Protein AF-A0A7S6M9J9-F1 (afdb_monomer_lite)

pLDDT: mean 78.07, std 19.25, range [33.41, 97.88]

Foldseek 3Di:
DDDPQDFDAAPQPRDTDGPVCPVVVQWDQDPNGIHGVVRDPDPDDDDDPDDDPPPPPDPPPPPPDDDPDDQDQDPDFFPDKDKDKGFPDDVRVVVSVVVVVVVCVVCVSDDFDDKDWDWAFDDDPDGGTMIMMMTGD

Secondary structure (DSSP, 8-state):
-------EE-TTT--EE-HHHHHTTSSEEETTEEE-TTT---SS-----------------------SSPP--SSS----EEEEEEESSHHHHHHHHHHHHHHHHT-TT----EEEEEEEEPPSSS--EEEEEEEE-

Sequence (137 aa):
MAMEAGILACSGCGATVYREHIEEGIAVRLAGKLYCSHCRPDADGGDGASPGDSAVGKVVGGPKTSFRRAMATNVGFATRAKTFHCKLATGPMEHLDDQINEWADANPDVQIKFATSVVGVVEGKHNDLHLIVTLFY

Structure (mmCIF, N/CA/C/O backbone):
data_AF-A0A7S6M9J9-F1
#
_entry.id   AF-A0A7S6M9J9-F1
#
loop_
_atom_site.group_PDB
_atom_site.id
_atom_site.type_symbol
_atom_site.label_atom_id
_atom_site.label_alt_id
_atom_site.label_comp_id
_atom_site.label_asym_id
_atom_site.label_entity_id
_atom_site.label_seq_id
_atom_site.pdbx_PDB_ins_code
_atom_site.Cartn_x
_atom_site.Cartn_y
_atom_site.Cartn_z
_atom_site.occupancy
_atom_site.B_iso_or_equiv
_atom_site.auth_seq_id
_atom_site.auth_comp_id
_atom_site.auth_asym_id
_atom_site.auth_atom_id
_atom_site.pdbx_PDB_model_num
ATOM 1 N N . MET A 1 1 ? 30.487 -3.345 -42.998 1.00 39.16 1 MET A N 1
ATOM 2 C CA . MET A 1 1 ? 31.084 -2.935 -41.710 1.00 39.16 1 MET A CA 1
ATOM 3 C C . MET A 1 1 ? 29.997 -3.092 -40.665 1.00 39.16 1 MET A C 1
ATOM 5 O O . MET A 1 1 ? 28.971 -2.438 -40.794 1.00 39.16 1 MET A O 1
ATOM 9 N N . ALA A 1 2 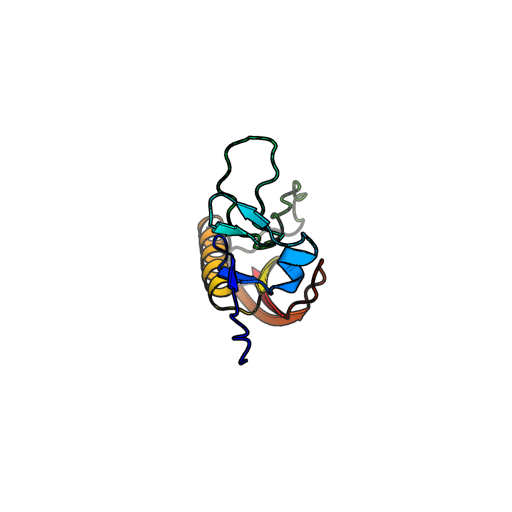? 30.145 -4.060 -39.761 1.00 42.91 2 ALA A N 1
ATOM 10 C CA . ALA A 1 2 ? 29.132 -4.393 -38.766 1.00 42.91 2 ALA A CA 1
ATOM 11 C C . ALA A 1 2 ? 28.968 -3.218 -37.793 1.00 42.91 2 ALA A C 1
ATOM 13 O O . ALA A 1 2 ? 29.919 -2.839 -37.115 1.00 42.91 2 ALA A O 1
ATOM 14 N N . MET A 1 3 ? 27.786 -2.606 -37.783 1.00 44.78 3 MET A N 1
ATOM 15 C CA . MET A 1 3 ? 27.419 -1.611 -36.784 1.00 44.78 3 MET A CA 1
ATOM 16 C C . MET A 1 3 ? 26.969 -2.374 -35.540 1.00 44.78 3 MET A C 1
ATOM 18 O O . MET A 1 3 ? 25.889 -2.960 -35.532 1.00 44.78 3 MET A O 1
ATOM 22 N N . GLU A 1 4 ? 27.811 -2.415 -34.510 1.00 51.34 4 GLU A N 1
ATOM 23 C CA . GLU A 1 4 ? 27.390 -2.872 -33.189 1.00 51.34 4 GLU A CA 1
ATOM 24 C C . GLU A 1 4 ? 26.308 -1.917 -32.672 1.00 51.34 4 GLU A C 1
ATOM 26 O O . GLU A 1 4 ? 26.577 -0.758 -32.344 1.00 51.34 4 GLU A O 1
ATOM 31 N N . ALA A 1 5 ? 25.065 -2.397 -32.633 1.00 54.84 5 ALA A N 1
ATOM 32 C CA . ALA A 1 5 ? 23.947 -1.742 -31.968 1.00 54.84 5 ALA A CA 1
ATOM 33 C C . ALA A 1 5 ? 24.149 -1.855 -30.448 1.00 54.84 5 ALA A C 1
ATOM 35 O O . ALA A 1 5 ? 23.529 -2.668 -29.765 1.00 54.84 5 ALA A O 1
ATOM 36 N N . GLY A 1 6 ? 25.109 -1.085 -29.935 1.00 61.62 6 GLY A N 1
ATOM 37 C CA . GLY A 1 6 ? 25.423 -1.017 -28.518 1.00 61.62 6 GLY A CA 1
ATOM 38 C C . GLY A 1 6 ? 24.276 -0.355 -27.772 1.00 61.62 6 GLY A C 1
ATOM 39 O O . GLY A 1 6 ? 24.102 0.860 -27.846 1.00 61.62 6 GLY A O 1
ATOM 40 N N . ILE A 1 7 ? 23.494 -1.160 -27.062 1.00 67.56 7 ILE A N 1
ATOM 41 C CA . ILE A 1 7 ? 22.503 -0.687 -26.101 1.00 67.56 7 ILE A CA 1
ATOM 42 C C . ILE A 1 7 ? 23.253 0.098 -25.014 1.00 67.56 7 ILE A C 1
ATOM 44 O O . ILE A 1 7 ? 24.101 -0.460 -24.319 1.00 67.56 7 ILE A O 1
ATOM 48 N N . LEU A 1 8 ? 22.977 1.397 -24.882 1.00 81.62 8 LEU A N 1
ATOM 49 C CA . LEU A 1 8 ? 23.599 2.244 -23.864 1.00 81.62 8 LEU A CA 1
ATOM 50 C C . LEU A 1 8 ? 22.692 2.321 -22.632 1.00 81.62 8 LEU A C 1
ATOM 52 O O . LEU A 1 8 ? 21.473 2.216 -22.743 1.00 81.62 8 LEU A O 1
ATOM 56 N N . ALA A 1 9 ? 23.276 2.517 -21.451 1.00 83.06 9 ALA A N 1
ATOM 57 C CA . ALA A 1 9 ? 22.529 2.620 -20.199 1.00 83.06 9 ALA A CA 1
ATOM 58 C C . ALA A 1 9 ? 22.725 3.992 -19.544 1.00 83.06 9 ALA A C 1
ATOM 60 O O . ALA A 1 9 ? 23.833 4.535 -19.511 1.00 83.06 9 ALA A O 1
ATOM 61 N N . CYS A 1 10 ? 21.637 4.545 -19.006 1.00 83.88 10 CYS A N 1
ATOM 62 C CA . CYS A 1 10 ? 21.655 5.751 -18.193 1.00 83.88 10 CYS A CA 1
ATOM 63 C C . CYS A 1 10 ? 22.453 5.497 -16.909 1.00 83.88 10 CYS A C 1
ATOM 65 O O . CYS A 1 10 ? 22.162 4.571 -16.157 1.00 83.88 10 CYS A O 1
ATOM 67 N N . SER A 1 11 ? 23.427 6.355 -16.620 1.00 80.88 11 SER A N 1
ATOM 68 C CA . SER A 1 11 ? 24.281 6.251 -15.435 1.00 80.88 11 SER A CA 1
ATOM 69 C C . SER A 1 11 ? 23.563 6.598 -14.121 1.00 80.88 11 SER A C 1
ATOM 71 O O . SER A 1 11 ? 24.132 6.361 -13.062 1.00 80.88 11 SER A O 1
ATOM 73 N N . GLY A 1 12 ? 22.357 7.180 -14.175 1.00 77.50 12 GLY A N 1
ATOM 74 C CA . GLY A 1 12 ? 21.549 7.516 -12.995 1.00 77.50 12 GLY A CA 1
ATOM 75 C C . GLY A 1 12 ? 20.574 6.409 -12.589 1.00 77.50 12 GLY A C 1
ATOM 76 O O . GLY A 1 12 ? 20.603 5.947 -11.456 1.00 77.50 12 GLY A O 1
ATOM 77 N N . CYS A 1 13 ? 19.723 5.969 -13.518 1.00 79.06 13 CYS A N 1
ATOM 78 C CA . CYS A 1 13 ? 18.643 5.012 -13.239 1.00 79.06 13 CYS A CA 1
ATOM 79 C C . CYS A 1 13 ? 18.811 3.643 -13.916 1.00 79.06 13 CYS A C 1
ATOM 81 O O . CYS A 1 13 ? 17.942 2.788 -13.780 1.00 79.06 13 CYS A O 1
ATOM 83 N N . GLY A 1 14 ? 19.876 3.433 -14.696 1.00 80.44 14 GLY A N 1
ATOM 84 C CA . GLY A 1 14 ? 20.098 2.185 -15.437 1.00 80.44 14 GLY A CA 1
ATOM 85 C C . GLY A 1 14 ? 19.180 1.983 -16.647 1.00 80.44 14 GLY A C 1
ATOM 86 O O . GLY A 1 14 ? 19.290 0.964 -17.322 1.00 80.44 14 GLY A O 1
ATOM 87 N N . ALA A 1 15 ? 18.296 2.941 -16.954 1.00 81.81 15 ALA A N 1
ATOM 88 C CA . ALA A 1 15 ? 17.383 2.837 -18.087 1.00 81.81 15 ALA A CA 1
ATOM 89 C C . ALA A 1 15 ? 18.131 2.700 -19.418 1.00 81.81 15 ALA A C 1
ATOM 91 O O . ALA A 1 15 ? 19.169 3.331 -19.636 1.00 81.81 15 ALA A O 1
ATOM 92 N N . THR A 1 16 ? 17.558 1.916 -20.327 1.00 83.75 16 THR A N 1
ATOM 93 C CA . THR A 1 16 ? 18.069 1.756 -21.684 1.00 83.75 16 THR A CA 1
ATOM 94 C C . THR A 1 16 ? 17.937 3.060 -22.469 1.00 83.75 16 THR A C 1
ATOM 96 O O . THR A 1 16 ? 16.853 3.630 -22.584 1.00 83.75 16 THR A O 1
ATOM 99 N N . VAL A 1 17 ? 19.050 3.532 -23.018 1.00 83.50 17 VAL A N 1
ATOM 100 C CA . VAL A 1 17 ? 19.135 4.731 -23.848 1.00 83.50 17 VAL A CA 1
ATOM 101 C C . VAL A 1 17 ? 19.574 4.316 -25.245 1.00 83.50 17 VAL A C 1
ATOM 103 O O . VAL A 1 17 ? 20.679 3.812 -25.442 1.00 83.50 17 VAL A O 1
ATOM 106 N N . TYR A 1 18 ? 18.695 4.538 -26.215 1.00 85.69 18 TYR A N 1
ATOM 107 C CA . TYR A 1 18 ? 18.999 4.327 -27.624 1.00 85.69 18 TYR A CA 1
ATOM 108 C C . TYR A 1 18 ? 19.791 5.509 -28.194 1.00 85.69 18 TYR A C 1
ATOM 110 O O . TYR A 1 18 ? 19.832 6.594 -27.604 1.00 85.69 18 TYR A O 1
ATOM 118 N N . ARG A 1 19 ? 20.469 5.295 -29.323 1.00 80.81 19 ARG A N 1
ATOM 119 C CA . ARG A 1 19 ? 21.360 6.302 -29.918 1.00 80.81 19 ARG A CA 1
ATOM 120 C C . ARG A 1 19 ? 20.567 7.503 -30.429 1.00 80.81 19 ARG A C 1
ATOM 122 O O . ARG A 1 19 ? 20.983 8.640 -30.233 1.00 80.81 19 ARG A O 1
ATOM 129 N N . GLU A 1 20 ? 19.384 7.225 -30.951 1.00 79.25 20 GLU A N 1
ATOM 130 C CA . GLU A 1 20 ? 18.389 8.168 -31.445 1.00 79.25 20 GLU A CA 1
ATOM 131 C C . GLU A 1 20 ? 17.987 9.159 -30.344 1.00 79.25 20 GLU A C 1
ATOM 133 O O . GLU A 1 20 ? 17.909 10.355 -30.588 1.00 79.25 20 GLU A O 1
ATOM 138 N N . HIS A 1 21 ? 17.866 8.713 -29.086 1.00 82.88 21 HIS A N 1
ATOM 139 C CA . HIS A 1 21 ? 17.558 9.614 -27.969 1.00 82.88 21 HIS A CA 1
ATOM 140 C C . HIS A 1 21 ? 18.664 10.644 -27.707 1.00 82.88 21 HIS A C 1
ATOM 142 O O . HIS A 1 21 ? 18.389 11.718 -27.179 1.00 82.88 21 HIS A O 1
ATOM 148 N N . ILE A 1 22 ? 19.917 10.323 -28.035 1.00 81.94 22 ILE A N 1
ATOM 149 C CA . ILE A 1 22 ? 21.043 11.256 -27.906 1.00 81.94 22 ILE A CA 1
ATOM 150 C C . ILE A 1 22 ? 21.014 12.259 -29.064 1.00 81.94 22 ILE A C 1
ATOM 152 O O . ILE A 1 22 ? 21.259 13.444 -28.857 1.00 81.94 22 ILE A O 1
ATOM 156 N N . GLU A 1 23 ? 20.691 11.785 -30.268 1.00 81.25 23 GLU A N 1
ATOM 157 C CA . GLU A 1 23 ? 20.608 12.596 -31.488 1.00 81.25 23 GLU A CA 1
ATOM 158 C C . GLU A 1 23 ? 19.432 13.583 -31.445 1.00 81.25 23 GLU A C 1
ATOM 160 O O . GLU A 1 23 ? 19.591 14.746 -31.806 1.00 81.25 23 GLU A O 1
ATOM 165 N N . GLU A 1 24 ? 18.285 13.158 -30.912 1.00 80.19 24 GLU A N 1
ATOM 166 C CA . GLU A 1 24 ? 17.091 13.990 -30.706 1.00 80.19 24 GLU A CA 1
ATOM 167 C C . GLU A 1 24 ? 17.197 14.908 -29.472 1.00 80.19 24 GLU A C 1
ATOM 169 O O . GLU A 1 24 ? 16.287 15.685 -29.183 1.00 80.19 24 GLU A O 1
ATOM 174 N N . GLY A 1 25 ? 18.301 14.833 -28.716 1.00 78.56 25 GLY A N 1
ATOM 175 C CA . GLY A 1 25 ? 18.542 15.666 -27.533 1.00 78.56 25 GLY A CA 1
ATOM 176 C C . GLY A 1 25 ? 17.693 15.305 -26.305 1.00 78.56 25 GLY A C 1
ATOM 177 O O . GLY A 1 25 ? 17.681 16.052 -25.322 1.00 78.56 25 GLY A O 1
ATOM 178 N N . ILE A 1 26 ? 17.009 14.158 -26.343 1.00 81.00 26 ILE A N 1
ATOM 179 C CA . ILE A 1 26 ? 16.195 13.600 -25.253 1.00 81.00 26 ILE A CA 1
ATOM 180 C C . ILE A 1 26 ? 17.094 13.059 -24.131 1.00 81.00 26 ILE A C 1
ATOM 182 O O . ILE A 1 26 ? 16.779 13.192 -22.951 1.00 81.00 26 ILE A O 1
ATOM 186 N N . ALA A 1 27 ? 18.231 12.463 -24.483 1.00 81.94 27 ALA A N 1
ATOM 187 C CA . ALA A 1 27 ? 19.270 12.006 -23.571 1.00 81.94 27 ALA A CA 1
ATOM 188 C C . ALA A 1 27 ? 20.547 12.823 -23.788 1.00 81.94 27 ALA A C 1
ATOM 190 O O . ALA A 1 27 ? 20.897 13.175 -24.912 1.00 81.94 27 ALA A O 1
ATOM 191 N N . VAL A 1 28 ? 21.271 13.113 -22.711 1.00 86.88 28 VAL A N 1
ATOM 192 C CA . VAL A 1 28 ? 22.454 13.975 -22.753 1.00 86.88 28 VAL A CA 1
ATOM 193 C C . VAL A 1 28 ? 23.670 13.262 -22.182 1.00 86.88 28 VAL A C 1
ATOM 195 O O . VAL A 1 28 ? 23.575 12.479 -21.235 1.00 86.88 28 VAL A O 1
ATOM 198 N N . ARG A 1 29 ? 24.845 13.548 -22.746 1.00 85.00 29 ARG A N 1
ATOM 199 C CA . ARG A 1 29 ? 26.125 13.164 -22.148 1.00 85.00 29 ARG A CA 1
ATOM 200 C C . ARG A 1 29 ? 26.690 14.346 -21.369 1.00 85.00 29 ARG A C 1
ATOM 202 O O . ARG A 1 29 ? 27.008 15.371 -21.961 1.00 85.00 29 ARG A O 1
ATOM 209 N N . LEU A 1 30 ? 26.834 14.190 -20.056 1.00 80.62 30 LEU A N 1
ATOM 210 C CA . LEU A 1 30 ? 27.381 15.200 -19.147 1.00 80.62 30 LEU A CA 1
ATOM 211 C C . LEU A 1 30 ? 28.533 14.594 -18.347 1.00 80.62 30 LEU A C 1
ATOM 213 O O . LEU A 1 30 ? 28.397 13.512 -17.779 1.00 80.62 30 LEU A O 1
ATOM 217 N N . ALA A 1 31 ? 29.686 15.270 -18.339 1.00 76.56 31 ALA A N 1
ATOM 218 C CA . ALA A 1 31 ? 30.912 14.800 -17.680 1.00 76.56 31 ALA A CA 1
ATOM 219 C C . ALA A 1 31 ? 31.306 13.346 -18.046 1.00 76.56 31 ALA A C 1
ATOM 221 O O . ALA A 1 31 ? 31.755 12.574 -17.202 1.00 76.56 31 ALA A O 1
ATOM 222 N N . GLY A 1 32 ? 31.090 12.946 -19.306 1.00 78.88 32 GLY A N 1
ATOM 223 C CA . GLY A 1 32 ? 31.378 11.591 -19.799 1.00 78.88 32 GLY A CA 1
ATOM 224 C C . GLY A 1 32 ? 30.345 10.520 -19.423 1.00 78.88 32 GLY A C 1
ATOM 225 O O . GLY A 1 32 ? 30.448 9.390 -19.898 1.00 78.88 32 GLY A O 1
ATOM 226 N N . LYS A 1 33 ? 29.322 10.862 -18.632 1.00 79.94 33 LYS A N 1
ATOM 227 C CA . LYS A 1 33 ? 28.230 9.967 -18.228 1.00 79.94 33 LYS A CA 1
ATOM 228 C C . LYS A 1 33 ? 26.973 10.240 -19.050 1.00 79.94 33 LYS A C 1
ATOM 230 O O . LYS A 1 33 ? 26.715 11.377 -19.441 1.00 79.94 33 LYS A O 1
ATOM 235 N N . LEU A 1 34 ? 26.214 9.188 -19.353 1.00 85.31 34 LEU A N 1
ATOM 236 C CA . LEU A 1 34 ? 24.987 9.278 -20.147 1.00 85.31 34 LEU A CA 1
ATOM 237 C C . LEU A 1 34 ? 23.779 9.385 -19.218 1.00 85.31 34 LEU A C 1
ATOM 239 O O . LEU A 1 34 ? 23.601 8.535 -18.349 1.00 85.31 34 LEU A O 1
ATOM 243 N N . TYR A 1 35 ? 22.933 10.386 -19.432 1.00 85.44 35 TYR A N 1
ATOM 244 C CA . TYR A 1 35 ? 21.720 10.619 -18.658 1.00 85.44 35 TYR A CA 1
ATOM 245 C C . TYR A 1 35 ? 20.508 10.639 -19.587 1.00 85.44 35 TYR A C 1
ATOM 247 O O . TYR A 1 35 ? 20.522 11.303 -20.623 1.00 85.44 35 TYR A O 1
ATOM 255 N N . CYS A 1 36 ? 19.464 9.889 -19.236 1.00 83.50 36 CYS A N 1
ATOM 256 C CA . CYS A 1 36 ? 18.189 9.938 -19.946 1.00 83.50 36 CYS A CA 1
ATOM 257 C C . CYS A 1 36 ? 17.439 11.239 -19.628 1.00 83.50 36 CYS A C 1
ATOM 259 O O . CYS A 1 36 ? 17.814 11.968 -18.711 1.00 83.50 36 CYS A O 1
ATOM 261 N N . SER A 1 37 ? 16.341 11.493 -20.336 1.00 81.50 37 SER A N 1
ATOM 262 C CA . SER A 1 37 ? 15.486 12.671 -20.130 1.00 81.50 37 SER A CA 1
ATOM 263 C C . SER A 1 37 ? 15.006 12.867 -18.692 1.00 81.50 37 SER A C 1
ATOM 265 O O . SER A 1 37 ? 14.707 13.986 -18.308 1.00 81.50 37 SER A O 1
ATOM 267 N N . HIS A 1 38 ? 14.937 11.797 -17.897 1.00 77.06 38 HIS A N 1
ATOM 268 C CA . HIS A 1 38 ? 14.497 11.855 -16.500 1.00 77.06 38 HIS A CA 1
ATOM 269 C C . HIS A 1 38 ? 15.640 12.105 -15.518 1.00 77.06 38 HIS A C 1
ATOM 271 O O . HIS A 1 38 ? 15.415 12.573 -14.412 1.00 77.06 38 HIS A O 1
ATOM 277 N N . CYS A 1 39 ? 16.871 11.771 -15.902 1.00 75.69 39 CYS A N 1
ATOM 278 C CA . CYS A 1 39 ? 18.041 11.952 -15.048 1.00 75.69 39 CYS A CA 1
ATOM 279 C C . CYS A 1 39 ? 18.917 13.116 -15.507 1.00 75.69 39 CYS A C 1
ATOM 281 O O . CYS A 1 39 ? 20.008 13.286 -14.965 1.00 75.69 39 CYS A O 1
ATOM 283 N N . ARG A 1 40 ? 18.501 13.863 -16.538 1.00 76.00 40 ARG A N 1
ATOM 284 C CA . ARG A 1 40 ? 19.235 15.023 -17.027 1.00 76.00 40 ARG A CA 1
ATOM 285 C C . ARG A 1 40 ? 19.199 16.096 -15.934 1.00 76.00 40 ARG A C 1
ATOM 287 O O . ARG A 1 40 ? 18.114 16.540 -15.582 1.00 76.00 40 ARG A O 1
ATOM 294 N N . PRO A 1 41 ? 20.354 16.510 -15.394 1.00 66.31 41 PRO A N 1
ATOM 295 C CA . PRO A 1 41 ? 20.400 17.649 -14.500 1.00 66.31 41 PRO A CA 1
ATOM 296 C C . PRO A 1 41 ? 20.184 18.902 -15.351 1.00 66.31 41 PRO A C 1
ATOM 298 O O . PRO A 1 41 ? 21.001 19.223 -16.221 1.00 66.31 41 PRO A O 1
ATOM 301 N N . ASP A 1 42 ? 19.048 19.563 -15.155 1.00 55.72 42 ASP A N 1
ATOM 302 C CA . ASP A 1 42 ? 18.811 20.878 -15.733 1.00 55.72 42 ASP A CA 1
ATOM 303 C C . ASP A 1 42 ? 19.815 21.870 -15.137 1.00 55.72 42 ASP A C 1
ATOM 305 O O . ASP A 1 42 ? 20.166 21.818 -13.956 1.00 55.72 42 ASP A O 1
ATOM 309 N N . ALA A 1 43 ? 20.374 22.708 -16.005 1.00 50.78 43 ALA A N 1
ATOM 310 C CA . ALA A 1 43 ? 21.522 23.550 -15.711 1.00 50.78 43 ALA A CA 1
ATOM 311 C C . ALA A 1 43 ? 21.120 24.832 -14.970 1.00 50.78 43 ALA A C 1
ATOM 313 O O . ALA A 1 43 ? 21.4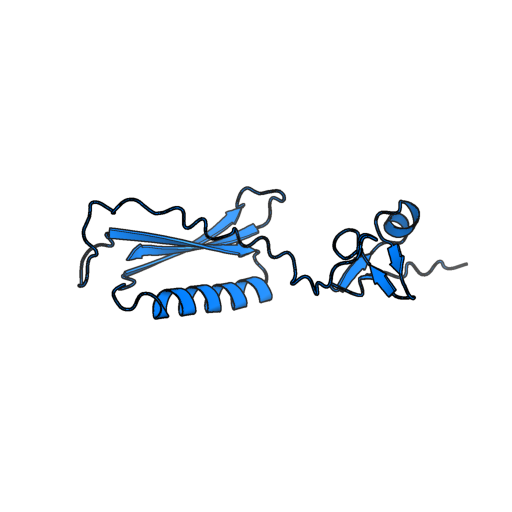47 25.917 -15.425 1.00 50.78 43 ALA A O 1
ATOM 314 N N . ASP A 1 44 ? 20.468 24.704 -13.817 1.00 45.41 44 ASP A N 1
ATOM 315 C CA . ASP A 1 44 ? 20.259 25.801 -12.874 1.00 45.41 44 ASP A CA 1
ATOM 316 C C . ASP A 1 44 ? 20.445 25.239 -11.460 1.00 45.41 44 ASP A C 1
ATOM 318 O O . ASP A 1 44 ? 19.613 24.510 -10.926 1.00 45.41 44 ASP A O 1
ATOM 322 N N . GLY A 1 45 ? 21.632 25.491 -10.907 1.00 44.81 45 GLY A N 1
ATOM 323 C CA . GLY A 1 45 ? 22.166 24.810 -9.734 1.00 44.81 45 GLY A CA 1
ATOM 324 C C . GLY A 1 45 ? 21.286 24.869 -8.484 1.00 44.81 45 GLY A C 1
ATOM 325 O O . GLY A 1 45 ? 20.879 25.935 -8.027 1.00 44.81 45 GLY A O 1
ATOM 326 N N . GLY A 1 46 ? 21.113 23.697 -7.881 1.00 36.44 46 GLY A N 1
ATOM 327 C CA . GLY A 1 46 ? 20.681 23.509 -6.504 1.00 36.44 46 GLY A CA 1
ATOM 328 C C . GLY A 1 46 ? 20.770 22.029 -6.155 1.00 36.44 46 GLY A C 1
ATOM 329 O O . GLY A 1 46 ? 20.190 21.194 -6.839 1.00 36.44 46 GLY A O 1
ATOM 330 N N . ASP A 1 47 ? 21.558 21.712 -5.139 1.00 51.09 47 ASP A N 1
ATOM 331 C CA . ASP A 1 47 ? 21.891 20.373 -4.662 1.00 51.09 47 ASP A CA 1
ATOM 332 C C . ASP A 1 47 ? 20.681 19.426 -4.586 1.00 51.09 47 ASP A C 1
ATOM 334 O O . ASP A 1 47 ? 19.669 19.731 -3.957 1.00 51.09 47 ASP A O 1
ATOM 338 N N . GLY A 1 48 ? 20.784 18.243 -5.195 1.00 39.56 48 GLY A N 1
ATOM 339 C CA . GLY A 1 48 ? 19.685 17.285 -5.161 1.00 39.56 48 GLY A CA 1
ATOM 340 C C . GLY A 1 48 ? 20.015 15.965 -5.833 1.00 39.56 48 GLY A C 1
ATOM 341 O O . GLY A 1 48 ? 19.725 15.760 -7.009 1.00 39.56 48 GLY A O 1
ATOM 342 N N . ALA A 1 49 ? 20.562 15.028 -5.061 1.00 47.56 49 ALA A N 1
ATOM 343 C CA . ALA A 1 49 ? 20.307 13.620 -5.314 1.00 47.56 49 ALA A CA 1
ATOM 344 C C . ALA A 1 49 ? 18.780 13.437 -5.352 1.00 47.56 49 ALA A C 1
ATOM 346 O O . ALA A 1 49 ? 18.130 13.500 -4.312 1.00 47.56 49 ALA A O 1
ATOM 347 N N . SER A 1 50 ? 18.203 13.293 -6.546 1.00 51.09 50 SER A N 1
ATOM 348 C CA . SER A 1 50 ? 16.780 12.994 -6.673 1.00 51.09 50 SER A CA 1
ATOM 349 C C . SER A 1 50 ? 16.589 11.483 -6.527 1.00 51.09 50 SER A C 1
ATOM 351 O O . SER A 1 50 ? 17.122 10.723 -7.344 1.00 51.09 50 SER A O 1
ATOM 353 N N . PRO A 1 51 ? 15.884 11.028 -5.476 1.00 43.44 51 PRO A N 1
ATOM 354 C CA . PRO A 1 51 ? 15.450 9.647 -5.357 1.00 43.44 51 PRO A CA 1
ATOM 355 C C . PRO A 1 51 ? 14.495 9.345 -6.512 1.00 43.44 51 PRO A C 1
ATOM 357 O O . PRO A 1 51 ? 13.760 10.222 -6.962 1.00 43.44 51 PRO A O 1
ATOM 360 N N . GLY A 1 52 ? 14.562 8.117 -7.023 1.00 42.91 52 GLY A N 1
ATOM 361 C CA . GLY A 1 52 ? 13.820 7.703 -8.204 1.00 42.91 52 GLY A CA 1
ATOM 362 C C . GLY A 1 52 ? 12.347 8.095 -8.143 1.00 42.91 52 GLY A C 1
ATOM 363 O O . GLY A 1 52 ? 11.702 7.940 -7.106 1.00 42.91 52 GLY A O 1
ATOM 364 N N . ASP A 1 53 ? 11.837 8.555 -9.287 1.00 38.94 53 ASP A N 1
ATOM 365 C CA . ASP A 1 53 ? 10.418 8.721 -9.604 1.00 38.94 53 ASP A CA 1
ATOM 366 C C . ASP A 1 53 ? 9.690 7.367 -9.523 1.00 38.94 53 ASP A C 1
ATOM 368 O O . ASP A 1 53 ? 9.228 6.777 -10.501 1.00 38.94 53 ASP A O 1
ATOM 372 N N . SER A 1 54 ? 9.568 6.854 -8.305 1.00 45.06 54 SER A N 1
ATOM 373 C CA . SER A 1 54 ? 8.392 6.111 -7.918 1.00 45.06 54 SER A CA 1
ATOM 374 C C . SER A 1 54 ? 7.325 7.168 -7.732 1.00 45.06 54 SER A C 1
ATOM 376 O O . SER A 1 54 ? 7.289 7.855 -6.714 1.00 45.06 54 SER A O 1
ATOM 378 N N . ALA A 1 55 ? 6.451 7.308 -8.725 1.00 43.44 55 ALA A N 1
ATOM 379 C CA . ALA A 1 55 ? 5.156 7.938 -8.538 1.00 43.44 55 ALA A CA 1
ATOM 380 C C . ALA A 1 55 ? 4.327 7.086 -7.552 1.00 43.44 55 ALA A C 1
ATOM 382 O O . ALA A 1 55 ? 3.350 6.437 -7.912 1.00 43.44 55 ALA A O 1
ATOM 383 N N . VAL A 1 56 ? 4.765 7.050 -6.294 1.00 46.31 56 VAL A N 1
ATOM 384 C CA . VAL A 1 56 ? 3.946 6.774 -5.127 1.00 46.31 56 VAL A CA 1
ATOM 385 C C . VAL A 1 56 ? 3.229 8.087 -4.900 1.00 46.31 56 VAL A C 1
ATOM 387 O O . VAL A 1 56 ? 3.848 9.105 -4.584 1.00 46.31 56 VAL A O 1
ATOM 390 N N . GLY A 1 57 ? 1.924 8.092 -5.159 1.00 42.31 57 GLY A N 1
ATOM 391 C CA . GLY A 1 57 ? 1.095 9.247 -4.875 1.00 42.31 57 GLY A CA 1
ATOM 392 C C . GLY A 1 57 ? 1.389 9.720 -3.458 1.00 42.31 57 GLY A C 1
ATOM 393 O O . GLY A 1 57 ? 1.199 8.973 -2.498 1.00 42.31 57 GLY A O 1
ATOM 394 N N . LYS A 1 58 ? 1.876 10.960 -3.345 1.00 33.41 58 LYS A N 1
ATOM 395 C CA . LYS A 1 58 ? 1.879 11.742 -2.112 1.00 33.41 58 LYS A CA 1
ATOM 396 C C . LYS A 1 58 ? 0.605 11.390 -1.359 1.00 33.41 58 LYS A C 1
ATOM 398 O O . LYS A 1 58 ? -0.486 11.605 -1.889 1.00 33.41 58 LYS A O 1
ATOM 403 N N . VAL A 1 59 ? 0.732 10.834 -0.154 1.00 51.31 59 VAL A N 1
ATOM 404 C CA . VAL A 1 59 ? -0.413 10.674 0.739 1.00 51.31 59 VAL A CA 1
ATOM 405 C C . VAL A 1 59 ? -0.953 12.083 0.931 1.00 51.31 59 VAL A C 1
ATOM 407 O O . VAL A 1 59 ? -0.376 12.886 1.663 1.00 51.31 59 VAL A O 1
ATOM 410 N N . VAL A 1 60 ? -2.019 12.431 0.206 1.00 41.62 60 VAL A N 1
ATOM 411 C CA . VAL A 1 60 ? -2.738 13.682 0.409 1.00 41.62 60 VAL A CA 1
ATOM 412 C C . VAL A 1 60 ? -3.495 13.492 1.717 1.00 41.62 60 VAL A C 1
ATOM 414 O O . VAL A 1 60 ? -4.690 13.209 1.755 1.00 41.62 60 VAL A O 1
ATOM 417 N N . GLY A 1 61 ? -2.760 13.597 2.820 1.00 41.31 61 GLY A N 1
ATOM 418 C CA . GLY A 1 61 ? -3.290 13.903 4.133 1.00 41.31 61 GLY A CA 1
ATOM 419 C C . GLY A 1 61 ? -3.748 15.354 4.135 1.00 41.31 61 GLY A C 1
ATOM 420 O O . GLY A 1 61 ? -3.214 16.174 4.870 1.00 41.31 61 GLY A O 1
ATOM 421 N N . GLY A 1 62 ? -4.731 15.683 3.291 1.00 36.56 62 GLY A N 1
ATOM 422 C CA . GLY A 1 62 ? -5.634 16.769 3.641 1.00 36.56 62 GLY A CA 1
ATOM 423 C C . GLY A 1 62 ? -6.301 16.389 4.968 1.00 36.56 62 GLY A C 1
ATOM 424 O O . GLY A 1 62 ? -6.509 15.192 5.198 1.00 36.56 62 GLY A O 1
ATOM 425 N N . PRO A 1 63 ? -6.602 17.345 5.861 1.00 38.66 63 PRO A N 1
ATOM 426 C CA . PRO A 1 63 ? -7.198 17.044 7.157 1.00 38.66 63 PRO A CA 1
ATOM 427 C C . PRO A 1 63 ? -8.509 16.288 6.926 1.00 38.66 63 PRO A C 1
ATOM 429 O O . PRO A 1 63 ? -9.510 16.868 6.50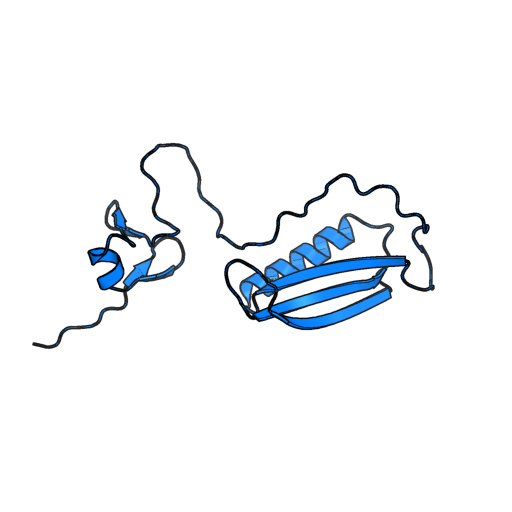4 1.00 38.66 63 PRO A O 1
ATOM 432 N N . LYS A 1 64 ? -8.496 14.963 7.129 1.00 50.09 64 LYS A N 1
ATOM 433 C CA . LYS A 1 64 ? -9.698 14.149 6.983 1.00 50.09 64 LYS A CA 1
ATOM 434 C C . LYS A 1 64 ? -10.587 14.474 8.167 1.00 50.09 64 LYS A C 1
ATOM 436 O O . LYS A 1 64 ? -10.322 14.086 9.301 1.00 50.09 64 LYS A O 1
ATOM 441 N N . THR A 1 65 ? -11.614 15.247 7.852 1.00 44.59 65 THR A N 1
ATOM 442 C CA . THR A 1 65 ? -12.822 15.448 8.636 1.00 44.59 65 THR A CA 1
ATOM 443 C C . THR A 1 65 ? -13.191 14.159 9.366 1.00 44.59 65 THR A C 1
ATOM 445 O O . THR A 1 65 ? -13.169 13.066 8.798 1.00 44.59 65 THR A O 1
ATOM 448 N N . SER A 1 66 ? -13.461 14.294 10.660 1.00 60.03 66 SER A N 1
ATOM 449 C CA . SER A 1 66 ? -13.760 13.203 11.581 1.00 60.03 66 SER A CA 1
ATOM 450 C C . SER A 1 66 ? -14.701 12.167 10.956 1.00 60.03 66 SER A C 1
ATOM 452 O O . SER A 1 66 ? -15.858 12.444 10.631 1.00 60.03 66 SER A O 1
ATOM 454 N N . PHE A 1 67 ? -14.202 10.943 10.765 1.00 78.94 67 PHE A N 1
ATOM 455 C CA . PHE A 1 67 ? -15.042 9.837 10.319 1.00 78.94 67 PHE A CA 1
ATOM 456 C C . PHE A 1 67 ? -16.172 9.625 11.332 1.00 78.94 67 PHE A C 1
ATOM 458 O O . PHE A 1 67 ? -15.923 9.498 12.528 1.00 78.94 67 PHE A O 1
ATOM 465 N N . ARG A 1 68 ? -17.422 9.572 10.852 1.00 84.38 68 ARG A N 1
ATOM 466 C CA . ARG A 1 68 ? -18.609 9.482 11.724 1.00 84.38 68 ARG A CA 1
ATOM 467 C C . ARG A 1 68 ? -18.688 8.174 12.512 1.00 84.38 68 ARG A C 1
ATOM 469 O O . ARG A 1 68 ? -19.241 8.157 13.604 1.00 84.38 68 ARG A O 1
ATOM 476 N N . ARG A 1 69 ? -18.187 7.068 11.94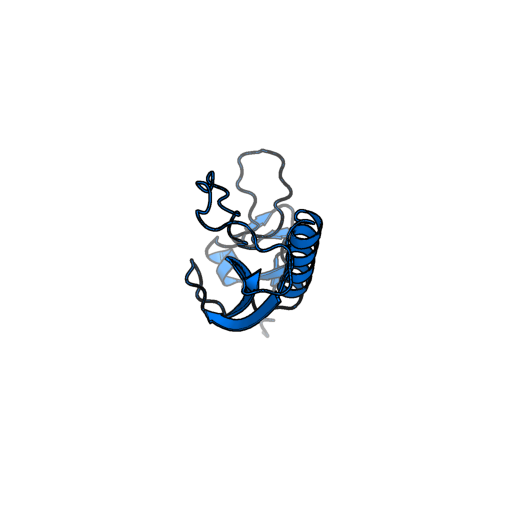9 1.00 80.19 69 ARG A N 1
ATOM 477 C CA . ARG A 1 69 ? -18.136 5.780 12.651 1.00 80.19 69 ARG A CA 1
ATOM 478 C C . ARG A 1 69 ? -16.891 5.735 13.522 1.00 80.19 69 ARG A C 1
ATOM 480 O O . ARG A 1 69 ? -15.784 5.985 13.038 1.00 80.19 69 ARG A O 1
ATOM 487 N N . ALA A 1 70 ? -17.091 5.369 14.784 1.00 82.62 70 ALA A N 1
ATOM 488 C CA . ALA A 1 70 ? -15.994 5.067 15.683 1.00 82.62 70 ALA A CA 1
ATOM 489 C C . ALA A 1 70 ? -15.110 3.961 15.090 1.00 82.62 70 ALA A C 1
ATOM 491 O O . ALA A 1 70 ? -15.558 3.095 14.328 1.00 82.62 70 ALA A O 1
ATOM 492 N N . MET A 1 71 ? -13.831 4.017 15.434 1.00 83.69 71 MET A N 1
ATOM 493 C CA . MET A 1 71 ? -12.913 2.933 15.130 1.00 83.69 71 MET A CA 1
ATOM 494 C C . MET A 1 71 ? -13.363 1.683 15.874 1.00 83.69 71 MET A C 1
ATOM 496 O O . MET A 1 71 ? -13.645 1.744 17.070 1.00 83.69 71 MET A O 1
ATOM 500 N N . ALA A 1 72 ? -13.456 0.565 15.170 1.00 78.88 72 ALA A N 1
ATOM 501 C CA . ALA A 1 72 ? -13.790 -0.692 15.809 1.00 78.88 72 ALA A CA 1
ATOM 502 C C . ALA A 1 72 ? -12.509 -1.307 16.388 1.00 78.88 72 ALA A C 1
ATOM 504 O O . ALA A 1 72 ? -11.624 -1.688 15.634 1.00 78.88 72 ALA A O 1
ATOM 505 N N . THR A 1 73 ? -12.435 -1.403 17.715 1.00 72.44 73 THR A N 1
ATOM 506 C CA . THR A 1 73 ? -11.248 -1.849 18.469 1.00 72.44 73 THR A CA 1
ATOM 507 C C . THR A 1 73 ? -11.244 -3.350 18.800 1.00 72.44 73 THR A C 1
ATOM 509 O O . THR A 1 73 ? -10.383 -3.798 19.543 1.00 72.44 73 THR A O 1
ATOM 512 N N . ASN A 1 74 ? -12.225 -4.120 18.311 1.00 70.19 74 ASN A N 1
ATOM 513 C CA . ASN A 1 74 ? -12.476 -5.523 18.681 1.00 70.19 74 ASN A CA 1
ATOM 514 C C . ASN A 1 74 ? -12.822 -6.396 17.453 1.00 70.19 74 ASN A C 1
ATOM 516 O O . ASN A 1 74 ? -13.019 -5.877 16.349 1.00 70.19 74 ASN A O 1
ATOM 520 N N . VAL A 1 75 ? -13.030 -7.706 17.695 1.00 62.19 75 VAL A N 1
ATOM 521 C CA . VAL A 1 75 ? -13.706 -8.679 16.803 1.00 62.19 75 VAL A CA 1
ATOM 522 C C . VAL A 1 75 ? -15.083 -8.163 16.366 1.00 62.19 75 VAL A C 1
ATOM 524 O O . VAL A 1 75 ? -16.107 -8.385 17.005 1.00 62.19 75 VAL A O 1
ATOM 527 N N . GLY A 1 76 ? -15.094 -7.426 15.265 1.00 70.88 76 GLY A N 1
ATOM 528 C CA . GLY A 1 76 ? -16.272 -6.847 14.634 1.00 70.88 76 GLY A CA 1
ATOM 529 C C . GLY A 1 76 ? -15.966 -6.497 13.182 1.00 70.88 76 GLY A C 1
ATOM 530 O O . GLY A 1 76 ? -14.866 -6.738 12.695 1.00 70.88 76 GLY A O 1
ATOM 531 N N . PHE A 1 77 ? -16.927 -5.921 12.467 1.00 83.94 77 PHE A N 1
ATOM 532 C CA . PHE A 1 77 ? -16.731 -5.538 11.067 1.00 83.94 77 PHE A CA 1
ATOM 533 C C . PHE A 1 77 ? -15.760 -4.360 10.922 1.00 83.94 77 PHE A C 1
ATOM 535 O O . PHE A 1 77 ? -15.638 -3.525 11.823 1.00 83.94 77 PHE A O 1
ATOM 542 N N . ALA A 1 78 ? -15.063 -4.283 9.789 1.00 89.12 78 ALA A N 1
ATOM 543 C CA . ALA A 1 78 ? -14.209 -3.145 9.459 1.00 89.12 78 ALA A CA 1
ATOM 544 C C . ALA A 1 78 ? -15.039 -1.858 9.347 1.00 89.12 78 ALA A C 1
ATOM 546 O O . ALA A 1 78 ? -16.130 -1.863 8.768 1.00 89.12 78 ALA A O 1
ATOM 547 N N . THR A 1 79 ? -14.540 -0.755 9.908 1.00 90.62 79 THR A N 1
ATOM 548 C CA . THR A 1 79 ? -15.193 0.563 9.799 1.00 90.62 79 THR A CA 1
ATOM 549 C C . THR A 1 79 ? -14.448 1.506 8.866 1.00 90.62 79 THR A C 1
ATOM 551 O O . THR A 1 79 ? -14.993 2.548 8.488 1.00 90.62 79 THR A O 1
ATOM 554 N N . ARG A 1 80 ? -13.228 1.133 8.474 1.00 90.38 80 ARG A N 1
ATOM 555 C CA . ARG A 1 80 ? -12.321 1.886 7.621 1.00 90.38 80 ARG A CA 1
ATOM 556 C C . ARG A 1 80 ? -11.642 0.956 6.621 1.00 90.38 80 ARG A C 1
ATOM 558 O O . ARG A 1 80 ? -11.631 -0.267 6.758 1.00 90.38 80 ARG A O 1
ATOM 565 N N . ALA A 1 81 ? -11.093 1.575 5.587 1.00 93.69 81 ALA A N 1
ATOM 566 C CA . ALA A 1 81 ? -10.267 0.906 4.605 1.00 93.69 81 ALA A CA 1
ATOM 567 C C . ALA A 1 81 ? -9.092 1.804 4.222 1.00 93.69 81 ALA A C 1
ATOM 569 O O . ALA A 1 81 ? -9.215 3.036 4.210 1.00 93.69 81 ALA A O 1
ATOM 570 N N . LYS A 1 82 ? -7.964 1.182 3.891 1.00 94.81 82 LYS A N 1
ATOM 571 C CA . LYS A 1 82 ? -6.791 1.850 3.337 1.00 94.81 82 LYS A CA 1
ATOM 572 C C . LYS A 1 82 ? -6.266 1.030 2.172 1.00 94.81 82 LYS A C 1
ATOM 574 O O . LYS A 1 82 ? -5.984 -0.156 2.317 1.00 94.81 82 LYS A O 1
ATOM 579 N N . THR A 1 83 ? -6.148 1.686 1.028 1.00 96.81 83 THR A N 1
ATOM 580 C CA . THR A 1 83 ? -5.617 1.091 -0.193 1.00 96.81 83 THR A CA 1
ATOM 581 C C . THR A 1 83 ? -4.178 1.536 -0.387 1.00 96.81 83 THR A C 1
ATOM 583 O O . THR A 1 83 ? -3.868 2.722 -0.275 1.00 96.81 83 THR A O 1
ATOM 586 N N . PHE A 1 84 ? -3.330 0.566 -0.685 1.00 96.88 84 PHE A N 1
ATOM 587 C CA . PHE A 1 84 ? -1.956 0.720 -1.115 1.00 96.88 84 PHE A CA 1
ATOM 588 C C . PHE A 1 84 ? -1.848 0.146 -2.526 1.00 96.88 84 PHE A C 1
ATOM 590 O O . PHE A 1 84 ? -2.596 -0.762 -2.897 1.00 96.88 84 PHE A O 1
ATOM 597 N N . HIS A 1 85 ? -0.938 0.674 -3.330 1.00 96.31 85 HIS A N 1
ATOM 598 C CA . HIS A 1 85 ? -0.658 0.095 -4.631 1.00 96.31 85 HIS A CA 1
ATOM 599 C C . HIS A 1 85 ? 0.788 0.350 -5.029 1.00 96.31 85 HIS A C 1
ATOM 601 O O . HIS A 1 85 ? 1.361 1.387 -4.697 1.00 96.31 85 HIS A O 1
ATOM 607 N N . CYS A 1 86 ? 1.347 -0.547 -5.825 1.00 95.88 86 CYS A N 1
ATOM 608 C CA . CYS A 1 86 ? 2.640 -0.346 -6.459 1.00 95.88 86 CYS A CA 1
ATOM 609 C C . CYS A 1 86 ? 2.619 -0.908 -7.879 1.00 95.88 86 CYS A C 1
ATOM 611 O O . CYS A 1 86 ? 1.747 -1.707 -8.228 1.00 95.88 86 CYS A O 1
ATOM 613 N N . LYS A 1 87 ? 3.576 -0.481 -8.707 1.00 95.12 87 LYS A N 1
ATOM 614 C CA . LYS A 1 87 ? 3.812 -1.125 -10.004 1.00 95.12 87 LYS A CA 1
ATOM 615 C C . LYS A 1 87 ? 4.144 -2.597 -9.775 1.00 95.12 87 LYS A C 1
ATOM 617 O O . LYS A 1 87 ? 4.834 -2.921 -8.811 1.00 95.12 87 LYS A O 1
ATOM 622 N N . LEU A 1 88 ? 3.698 -3.472 -10.672 1.00 94.94 88 LEU A N 1
ATOM 623 C CA . LEU A 1 88 ? 3.943 -4.911 -10.572 1.00 94.94 88 LEU A CA 1
ATOM 624 C C . LEU A 1 88 ? 5.407 -5.257 -10.921 1.00 94.94 88 LEU A C 1
ATOM 626 O O . LEU A 1 88 ? 5.709 -5.750 -12.006 1.00 94.94 88 LEU A O 1
ATOM 630 N N . ALA A 1 89 ? 6.320 -4.947 -10.003 1.00 93.38 89 ALA A N 1
ATOM 631 C CA . ALA A 1 89 ? 7.759 -5.175 -10.097 1.00 93.38 89 ALA A CA 1
ATOM 632 C C . ALA A 1 89 ? 8.350 -5.414 -8.697 1.00 93.38 89 ALA A C 1
ATOM 634 O O . ALA A 1 89 ? 7.812 -4.918 -7.711 1.00 93.38 89 ALA A O 1
ATOM 635 N N . THR A 1 90 ? 9.461 -6.153 -8.603 1.00 95.19 90 THR A N 1
ATOM 636 C CA . THR A 1 90 ? 10.025 -6.620 -7.320 1.00 95.19 90 THR A CA 1
ATOM 637 C C . THR A 1 90 ? 10.339 -5.486 -6.344 1.00 95.19 90 THR A C 1
ATOM 639 O O . THR A 1 90 ? 9.789 -5.472 -5.251 1.00 95.19 90 THR A O 1
ATOM 642 N N . GLY A 1 91 ? 11.137 -4.492 -6.750 1.00 97.00 91 GLY A N 1
ATOM 643 C CA . GLY A 1 91 ? 11.515 -3.381 -5.863 1.00 97.00 91 GLY A CA 1
ATOM 644 C C . GLY A 1 91 ? 10.317 -2.575 -5.329 1.00 97.00 91 GLY A C 1
ATOM 645 O O . GLY A 1 91 ? 10.225 -2.350 -4.126 1.00 97.00 91 GLY A O 1
ATOM 646 N N . PRO A 1 92 ? 9.350 -2.170 -6.177 1.00 95.69 92 PRO A N 1
ATOM 647 C CA . PRO A 1 92 ? 8.124 -1.527 -5.704 1.00 95.69 92 PRO A CA 1
ATOM 648 C C . PRO A 1 92 ? 7.257 -2.388 -4.778 1.00 95.69 92 PRO A C 1
ATOM 650 O O . PRO A 1 92 ? 6.542 -1.822 -3.957 1.00 95.69 92 PRO A O 1
ATOM 653 N N . MET A 1 93 ? 7.277 -3.719 -4.908 1.00 95.69 93 MET A N 1
ATOM 654 C CA . MET A 1 93 ? 6.570 -4.618 -3.985 1.00 95.69 93 MET A CA 1
ATOM 655 C C . MET A 1 93 ? 7.269 -4.695 -2.625 1.00 95.69 93 MET A C 1
ATOM 657 O O . MET A 1 93 ? 6.596 -4.560 -1.614 1.00 95.69 93 MET A O 1
ATOM 661 N N . GLU A 1 94 ? 8.598 -4.797 -2.587 1.00 96.94 94 GLU A N 1
ATOM 662 C CA . GLU A 1 94 ? 9.360 -4.737 -1.327 1.00 96.94 94 GLU A CA 1
ATOM 663 C C . GLU A 1 94 ? 9.107 -3.408 -0.598 1.00 96.94 94 GLU A C 1
ATOM 665 O O . GLU A 1 94 ? 8.797 -3.383 0.590 1.00 96.94 94 GLU A O 1
ATOM 670 N N . HIS A 1 95 ? 9.115 -2.293 -1.335 1.00 95.44 95 HIS A N 1
ATOM 671 C CA . HIS A 1 95 ? 8.795 -0.991 -0.753 1.00 95.44 95 HIS A CA 1
ATOM 672 C C . HIS A 1 95 ? 7.328 -0.874 -0.297 1.00 95.44 95 HIS A C 1
ATOM 674 O O . HIS A 1 95 ? 7.029 -0.155 0.655 1.00 95.44 95 HIS A O 1
ATOM 680 N N . LEU A 1 96 ? 6.398 -1.562 -0.968 1.00 96.50 96 LEU A N 1
ATOM 681 C CA . LEU A 1 96 ? 4.995 -1.625 -0.550 1.00 96.50 96 LEU A CA 1
ATOM 682 C C . LEU A 1 96 ? 4.862 -2.315 0.813 1.00 96.50 96 LEU A C 1
ATOM 684 O O . LEU A 1 96 ? 4.085 -1.848 1.647 1.00 96.50 96 LEU A O 1
ATOM 688 N N . ASP A 1 97 ? 5.619 -3.390 1.036 1.00 97.69 97 ASP A N 1
ATOM 689 C CA . ASP A 1 97 ? 5.626 -4.125 2.302 1.00 97.69 97 ASP A CA 1
ATOM 690 C C . ASP A 1 97 ? 6.122 -3.234 3.448 1.00 97.69 97 ASP A C 1
ATOM 692 O O . ASP A 1 97 ? 5.453 -3.135 4.482 1.00 97.69 97 ASP A O 1
ATOM 696 N N . ASP A 1 98 ? 7.224 -2.506 3.240 1.00 97.81 98 ASP A N 1
ATOM 697 C CA . ASP A 1 98 ? 7.740 -1.533 4.212 1.00 97.81 98 ASP A CA 1
ATOM 698 C C . ASP A 1 98 ? 6.684 -0.471 4.553 1.00 97.81 98 ASP A C 1
ATOM 700 O O . ASP A 1 98 ? 6.389 -0.235 5.723 1.00 97.81 98 ASP A O 1
ATOM 704 N N . GLN A 1 99 ? 6.030 0.113 3.541 1.00 96.44 99 GLN A N 1
ATOM 705 C CA . GLN A 1 99 ? 4.989 1.128 3.751 1.00 96.44 99 GLN A CA 1
ATOM 706 C C . GLN A 1 99 ? 3.775 0.605 4.527 1.00 96.44 99 GLN A C 1
ATOM 708 O O . GLN A 1 99 ? 3.165 1.348 5.304 1.00 96.44 99 GLN A O 1
ATOM 713 N N . ILE A 1 100 ? 3.372 -0.645 4.287 1.00 96.62 100 ILE A N 1
ATOM 714 C CA . ILE A 1 100 ? 2.263 -1.269 5.014 1.00 96.62 100 ILE A CA 1
ATOM 715 C C . ILE A 1 100 ? 2.654 -1.474 6.481 1.00 96.62 100 ILE A C 1
ATOM 717 O O . ILE A 1 100 ? 1.857 -1.133 7.359 1.00 96.62 100 ILE A O 1
ATOM 721 N N . ASN A 1 101 ? 3.864 -1.978 6.739 1.00 96.69 101 ASN A N 1
ATOM 722 C CA . ASN A 1 101 ? 4.369 -2.227 8.089 1.00 96.69 101 ASN A CA 1
ATOM 723 C C . ASN A 1 101 ? 4.554 -0.922 8.874 1.00 96.69 101 ASN A C 1
ATOM 725 O O . ASN A 1 101 ? 4.004 -0.788 9.964 1.00 96.69 101 ASN A O 1
ATOM 729 N N . GLU A 1 102 ? 5.212 0.082 8.290 1.00 97.06 102 GLU A N 1
ATOM 730 C CA . GLU A 1 102 ? 5.378 1.404 8.909 1.00 97.06 102 GLU A CA 1
ATOM 731 C C . GLU A 1 102 ? 4.028 2.053 9.233 1.00 97.06 102 GLU A C 1
ATOM 733 O O . GLU A 1 102 ? 3.845 2.664 10.290 1.00 97.06 102 GLU A O 1
ATOM 738 N N . TRP A 1 103 ? 3.046 1.912 8.335 1.00 95.88 103 TRP A N 1
ATOM 739 C CA . TRP A 1 103 ? 1.702 2.408 8.600 1.00 95.88 103 TRP A CA 1
ATOM 740 C C . TRP A 1 103 ? 1.021 1.645 9.741 1.00 95.88 103 TRP A C 1
ATOM 742 O O . TRP A 1 103 ? 0.365 2.279 10.568 1.00 95.88 103 TRP A O 1
ATOM 752 N N . ALA A 1 104 ? 1.155 0.319 9.797 1.00 93.44 104 ALA A N 1
ATOM 753 C CA . ALA A 1 104 ? 0.586 -0.482 10.875 1.00 93.44 104 ALA A CA 1
ATOM 754 C C . ALA A 1 104 ? 1.203 -0.108 12.235 1.00 93.44 104 ALA A C 1
ATOM 756 O O . ALA A 1 104 ? 0.463 0.150 13.184 1.00 93.44 104 ALA A O 1
ATOM 757 N N . ASP A 1 105 ? 2.527 0.041 12.303 1.00 95.38 105 ASP A N 1
ATOM 758 C CA . ASP A 1 105 ? 3.247 0.432 13.522 1.00 95.38 105 ASP A CA 1
ATOM 759 C C . ASP A 1 105 ? 2.862 1.840 14.002 1.00 95.38 105 ASP A C 1
ATOM 761 O O . ASP A 1 105 ? 2.713 2.090 15.200 1.00 95.38 105 ASP A O 1
ATOM 765 N N . ALA A 1 106 ? 2.634 2.769 13.068 1.00 95.38 106 ALA A N 1
ATOM 766 C CA . ALA A 1 106 ? 2.189 4.124 13.383 1.00 95.38 106 ALA A CA 1
ATOM 767 C C . ALA A 1 106 ? 0.720 4.208 13.852 1.00 95.38 106 ALA A C 1
ATOM 769 O O . ALA A 1 106 ? 0.295 5.269 14.314 1.00 95.38 106 ALA A O 1
ATOM 770 N N . ASN A 1 107 ? -0.067 3.133 13.718 1.00 92.38 107 ASN A N 1
ATOM 771 C CA . ASN A 1 107 ? -1.488 3.086 14.077 1.00 92.38 107 ASN A CA 1
ATOM 772 C C . ASN A 1 107 ? -1.767 1.875 14.997 1.00 92.38 107 ASN A C 1
ATOM 774 O O . ASN A 1 107 ? -2.466 0.945 14.595 1.00 92.38 107 ASN A O 1
ATOM 778 N N . PRO A 1 108 ? -1.251 1.863 16.244 1.00 88.75 108 PRO A N 1
ATOM 779 C CA . PRO A 1 108 ? -1.366 0.713 17.154 1.00 88.75 108 PRO A CA 1
ATOM 780 C C . PRO A 1 108 ? -2.805 0.430 17.616 1.00 88.75 108 PRO A C 1
ATOM 782 O O . PRO A 1 108 ? -3.106 -0.622 18.173 1.00 88.75 108 PRO A O 1
ATOM 785 N N . ASP A 1 109 ? -3.696 1.395 17.419 1.00 86.56 109 ASP A N 1
ATOM 786 C CA . ASP A 1 109 ? -5.121 1.341 17.708 1.00 86.56 109 ASP A CA 1
ATOM 787 C C . ASP A 1 109 ? -5.929 0.658 16.585 1.00 86.56 109 ASP A C 1
ATOM 789 O O . ASP A 1 109 ? -7.094 0.293 16.773 1.00 86.56 109 ASP A O 1
ATOM 793 N N . VAL A 1 110 ? -5.306 0.455 15.422 1.00 88.69 110 VAL A N 1
ATOM 794 C CA . VAL A 1 110 ? -5.899 -0.195 14.260 1.00 88.69 110 VAL A CA 1
ATOM 795 C C . VAL A 1 110 ? -5.717 -1.710 14.325 1.00 88.69 110 VAL A C 1
ATOM 797 O O . VAL A 1 110 ? -4.611 -2.229 14.423 1.00 88.69 110 VAL A O 1
ATOM 800 N N . GLN A 1 111 ? -6.823 -2.438 14.163 1.00 89.44 111 GLN A N 1
ATOM 801 C CA . GLN A 1 111 ? -6.816 -3.887 13.979 1.00 89.44 111 GLN A CA 1
ATOM 802 C C . GLN A 1 111 ? -7.214 -4.236 12.541 1.00 89.44 111 GLN A C 1
ATOM 804 O O . GLN A 1 111 ? -8.373 -4.073 12.157 1.00 89.44 111 GLN A O 1
ATOM 809 N N . ILE A 1 112 ? -6.271 -4.751 11.748 1.00 91.75 112 ILE A N 1
ATOM 810 C CA . ILE A 1 112 ? -6.555 -5.242 10.392 1.00 91.75 112 ILE A CA 1
ATOM 811 C C . ILE A 1 112 ? -7.418 -6.503 10.499 1.00 91.75 112 ILE A C 1
ATOM 813 O O . ILE A 1 112 ? -7.027 -7.488 11.121 1.00 91.75 112 ILE A O 1
ATOM 817 N N . LYS A 1 113 ? -8.602 -6.472 9.886 1.00 91.06 113 LYS A N 1
ATOM 818 C CA . LYS A 1 113 ? -9.579 -7.572 9.935 1.00 91.06 113 LYS A CA 1
ATOM 819 C C . LYS A 1 113 ? -9.488 -8.473 8.726 1.00 91.06 113 LYS A C 1
ATOM 821 O O . LYS A 1 113 ? -9.579 -9.688 8.852 1.00 91.06 113 LYS A O 1
ATOM 826 N N . PHE A 1 114 ? -9.342 -7.871 7.553 1.00 92.12 114 PHE A N 1
ATOM 827 C CA . PHE A 1 114 ? -9.088 -8.602 6.325 1.00 92.12 114 PHE A CA 1
ATOM 828 C C . PHE A 1 114 ? -8.367 -7.713 5.315 1.00 92.12 114 PHE A C 1
ATOM 830 O O . PHE A 1 114 ? -8.445 -6.484 5.369 1.00 92.12 114 PHE A O 1
ATOM 837 N N . ALA A 1 115 ? -7.674 -8.356 4.385 1.00 96.06 115 ALA A N 1
ATOM 838 C CA . ALA A 1 115 ? -7.012 -7.714 3.265 1.00 96.06 115 ALA A CA 1
ATOM 839 C C . ALA A 1 115 ? -7.525 -8.327 1.962 1.0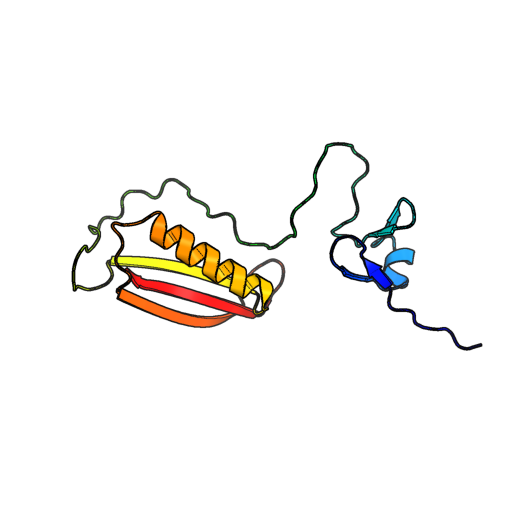0 96.06 115 ALA A C 1
ATOM 841 O O . ALA A 1 115 ? -7.886 -9.502 1.907 1.00 96.06 115 ALA A O 1
ATOM 842 N N . THR A 1 116 ? -7.555 -7.520 0.911 1.00 97.56 116 THR A N 1
ATOM 843 C CA . THR A 1 116 ? -7.854 -7.972 -0.450 1.00 97.56 116 THR A CA 1
ATOM 844 C C . THR A 1 116 ? -6.761 -7.479 -1.377 1.00 97.56 116 THR A C 1
ATOM 846 O O . THR A 1 116 ? -6.218 -6.394 -1.160 1.00 97.56 116 THR A O 1
ATOM 849 N N . SER A 1 117 ? -6.445 -8.263 -2.403 1.00 97.00 117 SER A N 1
ATOM 850 C CA . SER A 1 117 ? -5.506 -7.873 -3.445 1.00 97.00 117 SER A CA 1
ATOM 851 C C . SER A 1 117 ? -6.105 -8.101 -4.826 1.00 97.00 117 SER A C 1
ATOM 853 O O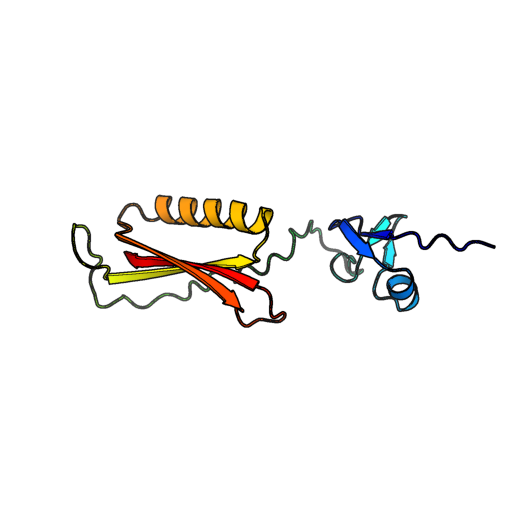 . SER A 1 117 ? -6.874 -9.036 -5.052 1.00 97.00 117 SER A O 1
ATOM 855 N N . VAL A 1 118 ? -5.766 -7.214 -5.753 1.00 97.88 118 VAL A N 1
ATOM 856 C CA . VAL A 1 118 ? -6.120 -7.325 -7.166 1.00 97.88 118 VAL A CA 1
ATOM 857 C C . VAL A 1 118 ? -4.974 -6.771 -8.000 1.00 97.88 118 VAL A C 1
ATOM 859 O O . VAL A 1 118 ? -4.307 -5.819 -7.597 1.00 97.88 118 VAL A O 1
ATOM 862 N N . VAL A 1 119 ? -4.735 -7.372 -9.162 1.00 97.19 119 VAL A N 1
ATOM 863 C CA . VAL A 1 119 ? -3.844 -6.802 -10.173 1.00 97.19 119 VAL A CA 1
ATOM 864 C C . VAL A 1 119 ? -4.706 -6.067 -11.188 1.00 97.19 119 VAL A C 1
ATOM 866 O O . VAL A 1 119 ? -5.644 -6.642 -11.738 1.00 97.19 119 VAL A O 1
ATOM 869 N N . GLY A 1 120 ? -4.407 -4.794 -11.421 1.00 95.19 120 GLY A N 1
ATOM 870 C CA . GLY A 1 120 ? -5.187 -3.949 -12.318 1.00 95.19 120 GLY A CA 1
ATOM 871 C C . GLY A 1 120 ? -4.414 -2.720 -12.770 1.00 95.19 120 GLY A C 1
ATOM 872 O O . GLY A 1 120 ? -3.275 -2.508 -12.368 1.00 95.19 120 GLY A O 1
ATOM 873 N N . VAL A 1 121 ? -5.035 -1.912 -13.624 1.00 93.25 121 VAL A N 1
ATOM 874 C CA . VAL A 1 121 ? -4.457 -0.642 -14.074 1.00 93.25 121 VAL A CA 1
ATOM 875 C C . VAL A 1 121 ? -4.927 0.462 -13.135 1.00 93.25 121 VAL A C 1
ATOM 877 O O . VAL A 1 121 ? -6.127 0.607 -12.904 1.00 93.25 121 VAL A O 1
ATOM 880 N N . VAL A 1 122 ? -3.986 1.233 -12.592 1.00 88.50 122 VAL A N 1
ATOM 881 C CA . VAL A 1 122 ? -4.290 2.477 -11.874 1.00 88.50 122 VAL A CA 1
ATOM 882 C C . VAL A 1 122 ? -4.113 3.624 -12.860 1.00 88.50 122 VAL A C 1
ATOM 884 O O . VAL A 1 122 ? -3.042 3.773 -13.443 1.00 88.50 122 VAL A O 1
ATOM 887 N N . GLU A 1 123 ? -5.165 4.416 -13.067 1.00 86.44 123 GLU A N 1
ATOM 888 C CA . GLU A 1 123 ? -5.115 5.548 -13.993 1.00 86.44 123 GLU A CA 1
ATOM 889 C C . GLU A 1 123 ? -4.083 6.582 -13.524 1.00 86.44 123 GLU A C 1
ATOM 891 O O . GLU A 1 123 ? -4.130 7.091 -12.402 1.00 86.44 123 GLU A O 1
ATOM 896 N N . GLY A 1 124 ? -3.139 6.896 -14.404 1.00 79.19 124 GLY A N 1
ATOM 897 C CA . GLY A 1 124 ? -2.074 7.856 -14.159 1.00 79.19 124 GLY A CA 1
ATOM 898 C C . GLY A 1 124 ? -1.512 8.385 -15.473 1.00 79.19 124 GLY A C 1
ATOM 899 O O . GLY A 1 124 ? -2.123 8.249 -16.530 1.00 79.19 124 GLY A O 1
ATOM 900 N N . LYS A 1 125 ? -0.316 8.982 -15.433 1.00 82.00 125 LYS A N 1
ATOM 901 C CA . LYS A 1 125 ? 0.372 9.427 -16.660 1.00 82.00 125 LYS A CA 1
ATOM 902 C C . LYS A 1 125 ? 0.715 8.252 -17.588 1.00 82.00 125 LYS A C 1
ATOM 904 O O . LYS A 1 125 ? 0.750 8.415 -18.805 1.00 82.00 125 LYS A O 1
ATOM 909 N N . HIS A 1 126 ? 0.961 7.084 -17.002 1.00 81.69 126 HIS A N 1
ATOM 910 C CA . HIS A 1 126 ? 1.206 5.827 -17.694 1.00 81.69 126 HIS A CA 1
ATOM 911 C C . HIS A 1 126 ? 0.223 4.780 -17.174 1.00 81.69 126 HIS A C 1
ATOM 913 O O . HIS A 1 126 ? 0.000 4.693 -15.967 1.00 81.69 126 HIS A O 1
ATOM 919 N N . ASN A 1 127 ? -0.353 3.999 -18.087 1.00 88.12 127 ASN A N 1
ATOM 920 C CA . ASN A 1 127 ? -1.244 2.893 -17.755 1.00 88.12 127 ASN A CA 1
ATOM 921 C C . ASN A 1 127 ? -0.406 1.637 -17.510 1.00 88.12 127 ASN A C 1
ATOM 923 O O . ASN A 1 127 ? -0.235 0.812 -18.407 1.00 88.12 127 ASN A O 1
ATOM 927 N N . ASP A 1 128 ? 0.137 1.527 -16.301 1.00 89.31 128 ASP A N 1
ATOM 928 C CA . ASP A 1 128 ? 0.933 0.379 -15.872 1.00 89.31 128 ASP A CA 1
ATOM 929 C C . ASP A 1 128 ? 0.070 -0.626 -15.093 1.00 89.31 128 ASP A C 1
ATOM 931 O O . ASP A 1 128 ? -0.928 -0.270 -14.458 1.00 89.31 128 ASP A O 1
ATOM 935 N N . LEU A 1 129 ? 0.475 -1.899 -15.105 1.00 94.94 129 LEU A N 1
ATOM 936 C CA . LEU A 1 129 ? -0.098 -2.904 -14.212 1.00 94.94 129 LEU A CA 1
ATOM 937 C C . LEU A 1 129 ? 0.401 -2.681 -12.787 1.00 94.94 129 LEU A C 1
ATOM 939 O O . LEU A 1 129 ? 1.603 -2.580 -12.531 1.00 94.94 129 LEU A O 1
ATOM 943 N N . HIS A 1 130 ? -0.541 -2.630 -11.859 1.00 96.69 130 HIS A N 1
ATOM 944 C CA . HIS A 1 130 ? -0.303 -2.397 -10.450 1.00 96.69 130 HIS A CA 1
ATOM 945 C C . HIS A 1 130 ? -0.840 -3.561 -9.622 1.00 96.69 130 HIS A C 1
ATOM 947 O O . HIS A 1 130 ? -1.928 -4.079 -9.884 1.00 96.69 130 HIS A O 1
ATOM 953 N N . LEU A 1 131 ? -0.090 -3.929 -8.585 1.00 97.00 131 LEU A N 1
ATOM 954 C CA . LEU A 1 131 ? -0.635 -4.669 -7.457 1.00 97.00 131 LEU A CA 1
ATOM 955 C C . LEU A 1 131 ? -1.361 -3.665 -6.562 1.00 97.00 131 LEU A C 1
ATOM 957 O O . LEU A 1 131 ? -0.768 -2.684 -6.119 1.00 97.00 131 LEU A O 1
ATOM 961 N N . ILE A 1 132 ? -2.641 -3.906 -6.304 1.00 96.88 132 ILE A N 1
ATOM 962 C CA . ILE A 1 132 ? -3.487 -3.064 -5.461 1.00 96.88 132 ILE A CA 1
ATOM 963 C C . ILE A 1 132 ? -3.882 -3.895 -4.248 1.00 96.88 132 ILE A C 1
ATOM 965 O O . ILE A 1 132 ? -4.520 -4.936 -4.392 1.00 96.88 132 ILE A O 1
ATOM 969 N N . VAL A 1 133 ? -3.523 -3.428 -3.055 1.00 97.75 133 VAL A N 1
ATOM 970 C CA . VAL A 1 133 ? -3.826 -4.076 -1.776 1.00 97.75 133 VAL A CA 1
ATOM 971 C C . VAL A 1 133 ? -4.725 -3.155 -0.966 1.00 97.75 133 VAL A C 1
ATOM 973 O O . VAL A 1 133 ? -4.385 -2.004 -0.717 1.00 97.75 133 VAL A O 1
ATOM 976 N N . THR A 1 134 ? -5.884 -3.645 -0.536 1.00 97.62 134 THR A N 1
ATOM 977 C CA . THR A 1 134 ? -6.790 -2.892 0.339 1.00 97.62 134 THR A CA 1
ATOM 978 C C . THR A 1 134 ? -6.943 -3.604 1.668 1.00 97.62 134 THR A C 1
ATOM 980 O O . THR A 1 134 ? -7.425 -4.737 1.722 1.00 97.62 134 THR A O 1
ATOM 983 N N . LEU A 1 135 ? -6.547 -2.913 2.735 1.00 95.81 135 LEU A N 1
ATOM 984 C CA . LEU A 1 135 ? -6.718 -3.337 4.116 1.00 95.81 135 LEU A CA 1
ATOM 985 C C . LEU A 1 135 ? -8.036 -2.795 4.653 1.00 95.81 135 LEU A C 1
ATOM 987 O O . LEU A 1 135 ? -8.322 -1.605 4.513 1.00 95.81 135 LEU A O 1
ATOM 991 N N . PHE A 1 136 ? -8.803 -3.652 5.312 1.00 93.94 136 PHE A N 1
ATOM 992 C CA . PHE A 1 136 ? -10.046 -3.308 5.986 1.00 93.94 136 PHE A CA 1
ATOM 993 C C . PHE A 1 136 ? -9.864 -3.476 7.492 1.00 93.94 136 PHE A C 1
ATOM 995 O O . PHE A 1 136 ? -9.482 -4.552 7.962 1.00 93.94 136 PHE A O 1
ATOM 1002 N N . TYR A 1 137 ? -10.133 -2.405 8.240 1.00 91.25 137 TYR A N 1
ATOM 1003 C CA . TYR A 1 137 ? -9.888 -2.309 9.679 1.00 91.25 137 TYR A CA 1
ATOM 1004 C C . TYR A 1 137 ? -11.005 -1.570 10.422 1.00 91.25 137 TYR A C 1
ATOM 1006 O O . TYR A 1 137 ? -11.662 -0.681 9.839 1.00 91.25 137 TYR A O 1
#

Radius of gyration: 21.43 Å; chains: 1; bounding box: 50×34×60 Å